Protein AF-A0A6A2XC43-F1 (afdb_monomer)

Radius of gyration: 17.04 Å; Cα contacts (8 Å, |Δi|>4): 51; chains: 1; bounding box: 36×38×42 Å

Foldseek 3Di:
DVVLVDDDDDDDADLVDGDPVQCVQPVVSDDDWDDDPNHIDHDPVRVLVVCCVVRVPPPPDDDPVPPPDDPPPDPPPPPPPPD

Organism: Hibiscus syriacus (NCBI:txid106335)

Structure (mmCIF, N/CA/C/O backbone):
data_AF-A0A6A2XC43-F1
#
_entry.id   AF-A0A6A2XC43-F1
#
loop_
_atom_site.group_PDB
_atom_site.id
_atom_site.type_symbol
_atom_site.label_atom_id
_atom_site.label_alt_id
_atom_site.label_comp_id
_atom_site.label_asym_id
_atom_site.label_entity_id
_atom_site.label_seq_id
_atom_site.pdbx_PDB_ins_code
_atom_site.Cartn_x
_atom_site.Cartn_y
_atom_site.Cartn_z
_atom_site.occupancy
_atom_site.B_iso_or_equiv
_atom_site.auth_seq_id
_atom_site.auth_comp_id
_atom_site.auth_asym_id
_atom_site.auth_atom_id
_atom_site.pdbx_PDB_model_num
ATOM 1 N N . MET A 1 1 ? 0.216 -3.610 -8.369 1.00 79.69 1 MET A N 1
ATOM 2 C CA . MET A 1 1 ? 0.133 -5.076 -8.180 1.00 79.69 1 MET A CA 1
ATOM 3 C C . MET A 1 1 ? -0.412 -5.744 -9.430 1.00 79.69 1 MET A C 1
ATOM 5 O O . MET A 1 1 ? 0.285 -6.586 -9.975 1.00 79.69 1 MET A O 1
ATOM 9 N N . GLU A 1 2 ? -1.581 -5.315 -9.916 1.00 84.06 2 GLU A N 1
ATOM 10 C CA . GLU A 1 2 ? -2.200 -5.813 -11.158 1.00 84.06 2 GLU A CA 1
ATOM 11 C C . GLU A 1 2 ? -1.272 -5.721 -12.377 1.00 84.06 2 GLU A C 1
ATOM 13 O O . GLU A 1 2 ? -1.018 -6.736 -13.008 1.00 84.06 2 GLU A O 1
ATOM 18 N N . GLU A 1 3 ? -0.657 -4.559 -12.630 1.00 81.81 3 GLU A N 1
ATOM 19 C CA . GLU A 1 3 ? 0.304 -4.373 -13.739 1.00 81.81 3 GLU A CA 1
ATOM 20 C C . GLU A 1 3 ? 1.502 -5.340 -13.682 1.00 81.81 3 GLU A C 1
ATOM 22 O O . GLU A 1 3 ? 2.015 -5.801 -14.701 1.00 81.81 3 GLU A O 1
ATOM 27 N N . LYS A 1 4 ? 1.937 -5.703 -12.469 1.00 80.62 4 LYS A N 1
ATOM 28 C CA . LYS A 1 4 ? 3.015 -6.680 -12.241 1.00 80.62 4 LYS A CA 1
ATOM 29 C C . LYS A 1 4 ? 2.503 -8.127 -12.208 1.00 80.62 4 LYS A C 1
ATOM 31 O O . LYS A 1 4 ? 3.302 -9.037 -12.029 1.00 80.62 4 LYS A O 1
ATOM 36 N N . HIS A 1 5 ? 1.193 -8.344 -12.337 1.00 83.94 5 HIS A N 1
ATOM 37 C CA . HIS A 1 5 ? 0.530 -9.645 -12.223 1.00 83.94 5 HIS A CA 1
ATOM 38 C C . HIS A 1 5 ? 0.867 -10.388 -10.918 1.00 83.94 5 HIS A C 1
ATOM 40 O O . HIS A 1 5 ? 0.960 -11.615 -10.883 1.00 83.94 5 HIS A O 1
ATOM 46 N N . LEU A 1 6 ? 1.064 -9.636 -9.831 1.00 85.25 6 LEU A N 1
ATOM 47 C CA . LEU A 1 6 ? 1.390 -10.201 -8.524 1.00 85.25 6 LEU A CA 1
ATOM 48 C C . LEU A 1 6 ? 0.108 -10.535 -7.758 1.00 85.25 6 LEU A C 1
ATOM 50 O O . LEU A 1 6 ? -0.796 -9.699 -7.730 1.00 85.25 6 LEU A O 1
ATOM 54 N N . PRO A 1 7 ? 0.025 -11.700 -7.093 1.00 88.00 7 PRO A N 1
ATOM 55 C CA . PRO A 1 7 ? -1.068 -11.981 -6.173 1.00 88.00 7 PRO A CA 1
ATOM 56 C C . PRO A 1 7 ? -0.973 -11.049 -4.959 1.00 88.00 7 PRO A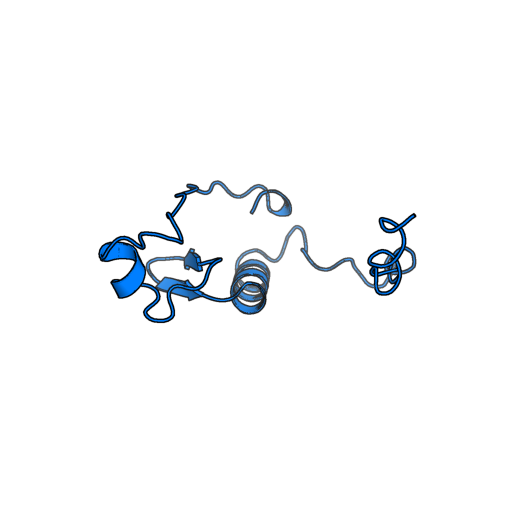 C 1
ATOM 58 O O . PRO A 1 7 ? 0.105 -10.847 -4.398 1.00 88.00 7 PRO A O 1
ATOM 61 N N . TYR A 1 8 ? -2.102 -10.481 -4.545 1.00 87.69 8 TYR A N 1
ATOM 62 C CA . TYR A 1 8 ? -2.193 -9.639 -3.357 1.00 87.69 8 TYR A CA 1
ATOM 63 C C . TYR A 1 8 ? -3.547 -9.818 -2.680 1.00 87.69 8 TYR A C 1
ATOM 65 O O . TYR A 1 8 ? -4.563 -10.026 -3.340 1.00 87.69 8 TYR A O 1
ATOM 73 N N . ASP A 1 9 ? -3.552 -9.670 -1.359 1.00 88.56 9 ASP A N 1
ATOM 74 C CA . ASP A 1 9 ? -4.779 -9.606 -0.578 1.00 88.56 9 ASP A CA 1
ATOM 75 C C . ASP A 1 9 ? -5.150 -8.145 -0.332 1.00 88.56 9 ASP A C 1
ATOM 77 O O . ASP A 1 9 ? -4.385 -7.380 0.263 1.00 88.56 9 ASP A O 1
ATOM 81 N N . MET A 1 10 ? -6.346 -7.750 -0.765 1.00 87.44 10 MET A N 1
ATOM 82 C CA . MET A 1 10 ? -6.886 -6.426 -0.474 1.00 87.44 10 MET A CA 1
ATOM 83 C C . MET A 1 10 ? -7.655 -6.460 0.848 1.00 87.44 10 MET A C 1
ATOM 85 O O . MET A 1 10 ? -8.601 -7.230 1.012 1.00 87.44 10 MET A O 1
ATOM 89 N N . ARG A 1 11 ? -7.284 -5.586 1.787 1.00 85.69 11 ARG A N 1
ATOM 90 C CA . ARG A 1 11 ? -8.089 -5.310 2.982 1.00 85.69 11 ARG A CA 1
ATOM 91 C C . ARG A 1 11 ? -8.562 -3.870 2.948 1.00 85.69 11 ARG A C 1
ATOM 93 O O . ARG A 1 11 ? -7.749 -2.951 2.956 1.00 85.69 11 ARG A O 1
ATOM 100 N N . LEU A 1 12 ? -9.877 -3.694 2.922 1.00 85.94 12 LEU A N 1
ATOM 101 C CA . LEU A 1 12 ? -10.493 -2.381 3.039 1.00 85.94 12 LEU A CA 1
ATOM 102 C C . LEU A 1 12 ? -10.487 -1.952 4.504 1.00 85.94 12 LEU A C 1
ATOM 104 O O . LEU A 1 12 ? -10.788 -2.742 5.400 1.00 85.94 12 LEU A O 1
ATOM 108 N N . VAL A 1 13 ? -10.129 -0.694 4.728 1.00 85.75 13 VAL A N 1
ATOM 109 C CA . VAL A 1 13 ? -10.103 -0.072 6.048 1.00 85.75 13 VAL A CA 1
ATOM 110 C C . VAL A 1 13 ? -11.087 1.085 6.034 1.00 85.75 13 VAL A C 1
ATOM 112 O O . VAL A 1 13 ? -11.057 1.912 5.125 1.00 85.75 13 VAL A O 1
ATOM 115 N N . ASP A 1 14 ? -11.959 1.137 7.038 1.00 86.19 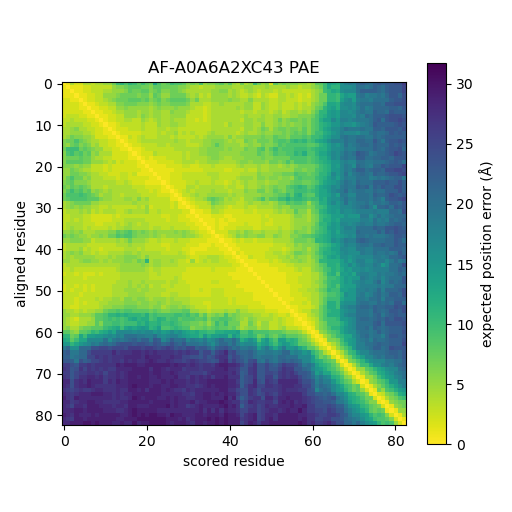14 ASP A N 1
ATOM 116 C CA . ASP A 1 14 ? -12.837 2.281 7.248 1.00 86.19 14 ASP A CA 1
ATOM 117 C C . ASP A 1 14 ? -11.997 3.487 7.705 1.00 86.19 14 ASP A C 1
ATOM 119 O O . ASP A 1 14 ? -11.293 3.434 8.714 1.00 86.19 14 ASP A O 1
ATOM 123 N N . LEU A 1 15 ? -12.040 4.575 6.932 1.00 84.31 15 LEU A N 1
ATOM 124 C CA . LEU A 1 15 ? -11.290 5.799 7.221 1.00 84.31 15 LEU A CA 1
ATOM 125 C C . LEU A 1 15 ? -11.974 6.679 8.277 1.00 84.31 15 LEU A C 1
ATOM 127 O O . LEU A 1 15 ? -11.289 7.489 8.906 1.00 84.31 15 LEU A O 1
ATOM 131 N N . ALA A 1 16 ? -13.288 6.525 8.472 1.00 86.88 16 ALA A N 1
ATOM 132 C CA . ALA A 1 16 ? -14.049 7.219 9.507 1.00 86.88 16 ALA A CA 1
ATOM 133 C C . ALA A 1 16 ? -13.880 6.534 10.870 1.00 86.88 16 ALA A C 1
ATOM 135 O O . ALA A 1 16 ? -13.755 7.214 11.889 1.00 86.88 16 ALA A O 1
ATOM 136 N N . ASN A 1 17 ? -13.822 5.199 10.883 1.00 87.50 17 ASN A N 1
ATOM 137 C CA . ASN A 1 17 ? -13.573 4.402 12.081 1.00 87.50 17 ASN A CA 1
ATOM 138 C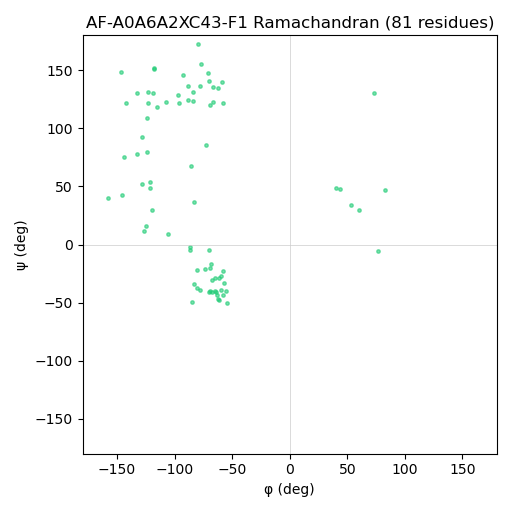 C . ASN A 1 17 ? -12.366 3.477 11.880 1.00 87.50 17 ASN A C 1
ATOM 140 O O . ASN A 1 17 ? -12.497 2.287 11.582 1.00 87.50 17 ASN A O 1
ATOM 144 N N . LYS A 1 18 ? -11.170 4.058 12.023 1.00 86.94 18 LYS A N 1
ATOM 145 C CA . LYS A 1 18 ? -9.911 3.346 11.796 1.00 86.94 18 LYS A CA 1
ATOM 146 C C . LYS A 1 18 ? -9.728 2.261 12.863 1.00 86.94 18 LYS A C 1
ATOM 148 O O . LYS A 1 18 ? -9.687 2.584 14.049 1.00 86.94 18 LYS A O 1
ATOM 153 N N . PRO A 1 19 ? -9.577 0.988 12.471 1.00 88.44 19 PRO A N 1
ATOM 154 C CA . PRO A 1 19 ? -9.398 -0.091 13.420 1.00 88.44 19 PRO A CA 1
ATOM 155 C C . PRO A 1 19 ? -8.013 -0.014 14.071 1.00 88.44 19 PRO A C 1
ATOM 157 O O . PRO A 1 19 ? -7.025 0.349 13.433 1.00 88.44 19 PRO A O 1
ATOM 160 N N . GLU A 1 20 ? -7.932 -0.436 15.331 1.00 88.50 20 GLU A N 1
ATOM 161 C CA . GLU A 1 20 ? -6.716 -0.344 16.150 1.00 88.50 20 GLU A CA 1
ATOM 162 C C . GLU A 1 20 ? -5.500 -1.027 15.499 1.00 88.50 20 GLU A C 1
ATOM 164 O O . GLU A 1 20 ? -4.401 -0.479 15.477 1.00 88.50 20 GLU A O 1
ATOM 169 N N . TRP A 1 21 ? -5.704 -2.193 14.876 1.00 86.94 21 TRP A N 1
ATOM 170 C CA . TRP A 1 21 ? -4.632 -2.922 14.189 1.00 86.94 21 TRP A CA 1
ATOM 171 C C . TRP A 1 21 ? -4.011 -2.121 13.034 1.00 86.94 21 TRP A C 1
ATOM 173 O O . TRP A 1 21 ? -2.837 -2.306 12.730 1.00 86.94 21 TRP A O 1
ATOM 183 N N . PHE A 1 22 ? -4.777 -1.232 12.392 1.00 88.00 22 PHE A N 1
ATOM 184 C CA . PHE A 1 22 ? -4.281 -0.391 11.304 1.00 88.00 22 PHE A CA 1
ATOM 185 C C . PHE A 1 22 ? -3.461 0.785 11.837 1.00 88.00 22 PHE A C 1
ATOM 187 O O . PHE A 1 22 ? -2.418 1.104 11.273 1.00 88.00 22 PHE A O 1
ATOM 194 N N . LEU A 1 23 ? -3.880 1.384 12.954 1.00 87.44 23 LEU A N 1
ATOM 195 C CA . LEU A 1 23 ? -3.139 2.470 13.603 1.00 87.44 23 LEU A CA 1
ATOM 196 C C . LEU A 1 23 ? -1.805 1.997 14.194 1.00 87.44 23 LEU A C 1
ATOM 198 O O . LEU A 1 23 ? -0.832 2.746 14.181 1.00 87.44 23 LEU A O 1
ATOM 202 N N . GLN A 1 24 ? -1.723 0.739 14.635 1.00 87.88 24 GLN A N 1
ATOM 203 C CA . GLN A 1 24 ? -0.454 0.125 15.048 1.00 87.88 24 GLN A CA 1
ATOM 204 C C . GLN A 1 24 ? 0.545 -0.016 13.890 1.00 87.88 24 GLN A C 1
ATOM 206 O O . GLN A 1 24 ? 1.754 0.003 14.111 1.00 87.88 24 GLN A O 1
ATOM 211 N N . ILE A 1 25 ? 0.047 -0.160 12.660 1.00 86.50 25 ILE A N 1
ATOM 212 C CA . ILE A 1 25 ? 0.860 -0.279 11.446 1.00 86.50 25 ILE A CA 1
ATOM 213 C C . ILE A 1 25 ? 1.246 1.098 10.904 1.00 86.50 25 ILE A C 1
ATOM 215 O O . ILE A 1 25 ? 2.404 1.343 10.573 1.00 86.50 25 ILE A O 1
ATOM 219 N N . SER A 1 26 ? 0.255 1.977 10.775 1.00 84.69 26 SER A N 1
ATOM 220 C CA . SER A 1 26 ? 0.383 3.328 10.241 1.00 84.69 26 SER A CA 1
ATOM 221 C C . SER A 1 26 ? -0.238 4.285 11.255 1.00 84.69 26 SER A C 1
ATOM 223 O O . SER A 1 26 ? -1.445 4.536 11.199 1.00 84.69 26 SER A O 1
ATOM 225 N N . PRO A 1 27 ? 0.564 4.833 12.189 1.00 83.69 27 PRO A N 1
ATOM 226 C CA . PRO A 1 27 ? 0.080 5.778 13.197 1.00 83.69 27 PRO A CA 1
ATOM 227 C C . PRO A 1 27 ? -0.523 7.041 12.578 1.00 83.69 27 PRO A C 1
ATOM 229 O O . PRO A 1 27 ? -1.421 7.657 13.144 1.00 83.69 27 PRO A O 1
ATOM 232 N N . GLU A 1 28 ? -0.066 7.406 11.377 1.00 82.81 28 GLU A N 1
ATOM 233 C CA . GLU A 1 28 ? -0.637 8.505 10.595 1.00 82.81 28 G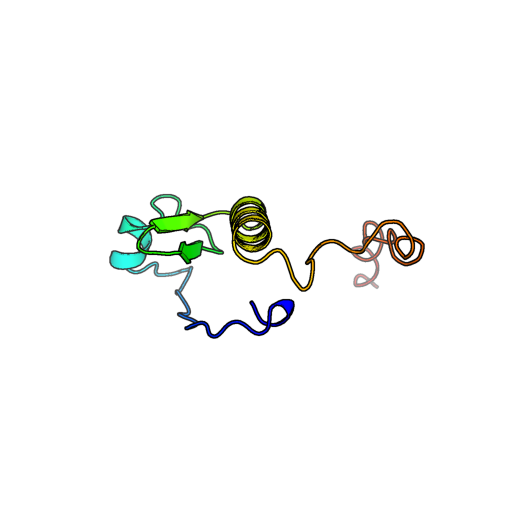LU A CA 1
ATOM 234 C C . GLU A 1 28 ? -2.044 8.178 10.070 1.00 82.81 28 GLU A C 1
ATOM 236 O O . GLU A 1 28 ? -2.815 9.070 9.706 1.00 82.81 28 GLU A O 1
ATOM 241 N N . GLY A 1 29 ? -2.391 6.890 10.009 1.00 81.69 29 GLY A N 1
ATOM 242 C CA . GLY A 1 29 ? -3.667 6.397 9.517 1.00 81.69 29 GLY A CA 1
ATOM 243 C C . GLY A 1 29 ? -3.921 6.796 8.065 1.00 81.69 29 GLY A C 1
ATOM 244 O O . GLY A 1 29 ? -5.076 7.036 7.702 1.00 81.69 29 GLY A O 1
ATOM 245 N N . LYS A 1 30 ? -2.853 6.943 7.276 1.00 81.75 30 LYS A N 1
ATOM 246 C CA . LYS A 1 30 ? -2.906 7.269 5.850 1.00 81.75 30 LYS A CA 1
ATOM 247 C C . LYS A 1 30 ? -2.897 5.993 5.023 1.00 81.75 30 LYS A C 1
ATOM 249 O O . LYS A 1 30 ? -2.262 5.009 5.392 1.00 81.75 30 LYS A O 1
ATOM 254 N N . VAL A 1 31 ? -3.607 6.043 3.906 1.00 87.75 31 VAL A N 1
ATOM 255 C CA . VAL A 1 31 ? -3.643 5.002 2.877 1.00 87.75 31 VAL A CA 1
ATOM 256 C C . VAL A 1 31 ? -3.096 5.589 1.571 1.00 87.75 31 VAL A C 1
ATOM 258 O O . VAL A 1 31 ? -3.244 6.795 1.365 1.00 87.75 31 VAL A O 1
ATOM 261 N N . PRO A 1 32 ? -2.503 4.780 0.677 1.00 88.38 32 PRO A N 1
ATOM 262 C CA . PRO A 1 32 ? -2.326 3.326 0.758 1.00 88.38 32 PRO A CA 1
ATOM 263 C C . PRO A 1 32 ? -1.193 2.881 1.702 1.00 88.38 32 PRO A C 1
ATOM 265 O O . PRO A 1 32 ? -0.244 3.619 1.948 1.00 88.38 32 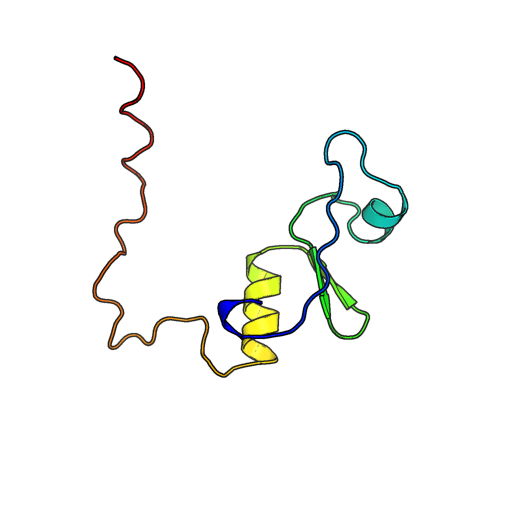PRO A O 1
ATOM 268 N N . VAL A 1 33 ? -1.297 1.645 2.205 1.00 88.88 33 VAL A N 1
ATOM 269 C CA . VAL A 1 33 ? -0.230 0.941 2.939 1.00 88.88 33 VAL A CA 1
ATOM 270 C C . VAL A 1 33 ? -0.121 -0.472 2.372 1.00 88.88 33 VAL A C 1
ATOM 272 O O . VAL A 1 33 ? -1.135 -1.161 2.247 1.00 88.88 33 VAL A O 1
ATOM 275 N N . ALA A 1 34 ? 1.090 -0.912 2.041 1.00 89.62 34 ALA A N 1
ATOM 276 C CA . ALA A 1 34 ? 1.357 -2.261 1.544 1.00 89.62 34 ALA A CA 1
ATOM 277 C C . ALA A 1 34 ? 2.287 -3.024 2.495 1.00 89.62 34 ALA A C 1
ATOM 279 O O . ALA A 1 34 ? 3.114 -2.430 3.184 1.00 89.62 34 ALA A O 1
ATOM 280 N N . LYS A 1 35 ? 2.157 -4.353 2.535 1.00 88.62 35 LYS A N 1
ATOM 281 C CA . LYS A 1 35 ? 3.037 -5.232 3.313 1.00 88.62 35 LYS A CA 1
ATOM 282 C C . LYS A 1 35 ? 3.957 -6.004 2.370 1.00 88.62 35 LYS A C 1
ATOM 284 O O . LYS A 1 35 ? 3.469 -6.744 1.518 1.00 88.62 35 LYS A O 1
ATOM 289 N N . PHE A 1 36 ? 5.266 -5.872 2.556 1.00 87.19 36 PHE A N 1
ATOM 290 C CA . PHE A 1 36 ? 6.294 -6.608 1.817 1.00 87.19 36 PHE 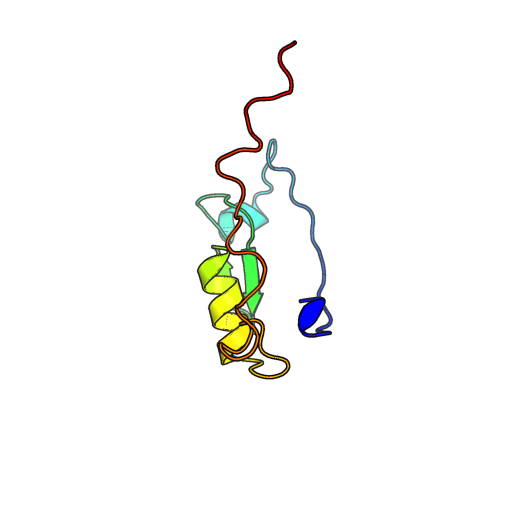A CA 1
ATOM 291 C C . PHE A 1 36 ? 7.178 -7.377 2.800 1.00 87.19 36 PHE A C 1
ATOM 293 O O . PHE A 1 36 ? 7.770 -6.756 3.674 1.00 87.19 36 PHE A O 1
ATOM 300 N N . ASP A 1 37 ? 7.271 -8.706 2.668 1.00 83.06 37 ASP A N 1
ATOM 301 C CA . ASP A 1 37 ? 8.144 -9.575 3.487 1.00 83.06 37 ASP A CA 1
ATOM 302 C C . ASP A 1 37 ? 8.120 -9.239 4.994 1.00 83.06 37 ASP A C 1
ATOM 304 O O . ASP A 1 37 ? 9.159 -9.078 5.624 1.00 83.06 37 ASP A O 1
ATOM 308 N N . GLU A 1 38 ? 6.927 -9.080 5.573 1.00 85.06 38 GLU A N 1
ATOM 309 C CA . GLU A 1 38 ? 6.712 -8.687 6.981 1.00 85.06 38 GLU A CA 1
ATOM 310 C C . GLU A 1 38 ? 6.915 -7.208 7.344 1.00 85.06 38 GLU A C 1
ATOM 312 O O . GLU A 1 38 ? 6.532 -6.794 8.441 1.00 85.06 38 GLU A O 1
ATOM 317 N N . LYS A 1 39 ? 7.380 -6.370 6.417 1.00 88.19 39 LYS A N 1
ATOM 318 C CA . LYS A 1 39 ? 7.496 -4.921 6.606 1.00 88.19 39 LYS A CA 1
ATOM 319 C C . LYS A 1 39 ? 6.302 -4.176 6.013 1.00 88.19 39 LYS A C 1
ATOM 321 O O . LYS A 1 39 ? 5.966 -4.337 4.841 1.00 88.19 39 LYS A O 1
ATOM 326 N N . TRP A 1 40 ? 5.691 -3.311 6.813 1.00 88.94 40 TRP A N 1
ATOM 327 C CA . TRP A 1 40 ? 4.674 -2.379 6.339 1.00 88.94 40 TRP A CA 1
ATOM 328 C C . TRP A 1 40 ? 5.324 -1.129 5.751 1.00 88.94 40 TRP A C 1
ATOM 330 O O . TRP A 1 40 ? 6.223 -0.542 6.355 1.00 88.94 40 TRP A O 1
ATOM 340 N N . VAL A 1 41 ? 4.874 -0.748 4.562 1.00 88.75 41 VAL A N 1
ATOM 341 C CA . VAL A 1 41 ? 5.370 0.392 3.797 1.00 88.75 41 VAL A CA 1
ATOM 342 C C . VAL A 1 41 ? 4.181 1.311 3.506 1.00 88.75 41 VAL A C 1
ATOM 344 O O . VAL A 1 41 ? 3.291 0.918 2.743 1.00 88.75 41 VAL A O 1
ATOM 347 N N . PRO A 1 42 ? 4.110 2.485 4.157 1.00 86.31 42 PRO A N 1
ATOM 348 C CA . PRO A 1 42 ? 3.166 3.536 3.798 1.00 86.31 42 PRO A CA 1
ATOM 349 C C . PRO A 1 42 ? 3.667 4.329 2.577 1.00 86.31 42 PRO A C 1
ATOM 351 O O . PRO A 1 42 ? 4.806 4.153 2.150 1.00 86.31 42 PRO A O 1
ATOM 354 N N . ASP A 1 43 ? 2.808 5.211 2.061 1.00 84.06 43 ASP A N 1
ATOM 355 C CA . ASP A 1 43 ? 3.029 6.127 0.929 1.00 84.06 43 ASP A CA 1
ATOM 356 C C . ASP A 1 43 ? 3.048 5.480 -0.462 1.00 84.06 43 ASP A C 1
ATOM 358 O O . ASP A 1 43 ? 3.763 4.518 -0.737 1.00 84.06 43 ASP A O 1
ATOM 362 N N . SER A 1 44 ? 2.274 6.057 -1.390 1.00 84.56 44 SER A N 1
ATOM 363 C CA . SER A 1 44 ? 2.137 5.544 -2.761 1.00 84.56 44 SER A CA 1
ATOM 364 C C . SER A 1 44 ? 3.471 5.468 -3.497 1.00 84.56 44 SER A C 1
ATOM 366 O O . SER A 1 44 ? 3.752 4.462 -4.149 1.00 84.56 44 SER A O 1
ATOM 368 N N . ASP A 1 45 ? 4.297 6.504 -3.363 1.00 86.44 45 ASP A N 1
ATOM 369 C CA . ASP A 1 45 ? 5.551 6.631 -4.106 1.00 86.44 45 ASP A CA 1
ATOM 370 C C . ASP A 1 45 ? 6.579 5.610 -3.610 1.00 86.44 45 ASP A C 1
ATOM 372 O O . ASP A 1 45 ? 7.234 4.936 -4.405 1.00 86.44 45 ASP A O 1
ATOM 376 N N . VAL A 1 46 ? 6.649 5.418 -2.289 1.00 86.88 46 VAL A N 1
ATOM 377 C CA . VAL A 1 46 ? 7.552 4.448 -1.657 1.00 86.88 46 VAL A CA 1
ATOM 378 C C . VAL A 1 46 ? 7.113 3.017 -1.969 1.00 86.88 46 VAL A C 1
ATOM 380 O O . VAL A 1 46 ? 7.955 2.166 -2.261 1.00 86.88 46 VAL A O 1
ATOM 383 N N . ILE A 1 47 ? 5.804 2.739 -1.968 1.00 88.69 47 ILE A N 1
ATOM 384 C CA . ILE A 1 47 ? 5.252 1.435 -2.367 1.00 88.69 47 ILE A CA 1
ATOM 385 C C . ILE A 1 47 ? 5.602 1.125 -3.827 1.00 88.69 47 ILE A C 1
ATOM 387 O O . ILE A 1 47 ? 6.066 0.021 -4.120 1.00 88.69 47 ILE A O 1
ATOM 391 N N . ALA A 1 48 ? 5.393 2.079 -4.738 1.00 87.38 48 ALA A N 1
ATOM 392 C CA . ALA A 1 48 ? 5.693 1.904 -6.157 1.00 87.38 48 ALA A CA 1
ATOM 393 C C . ALA A 1 48 ? 7.193 1.684 -6.395 1.00 87.38 48 ALA A C 1
ATOM 395 O O . ALA A 1 48 ? 7.567 0.768 -7.128 1.00 87.38 48 ALA A O 1
ATOM 396 N N . GLN A 1 49 ? 8.048 2.458 -5.723 1.00 87.44 49 GLN A N 1
ATOM 397 C CA . GLN A 1 49 ? 9.497 2.284 -5.792 1.00 87.44 49 GLN A CA 1
ATOM 398 C C . GLN A 1 49 ? 9.932 0.916 -5.251 1.00 87.44 49 GLN A C 1
ATOM 400 O O . GLN A 1 49 ? 10.680 0.205 -5.915 1.00 87.44 49 GLN A O 1
ATOM 405 N N . THR A 1 50 ? 9.416 0.507 -4.088 1.00 89.69 50 THR A N 1
ATOM 406 C CA . THR A 1 50 ? 9.715 -0.809 -3.494 1.00 89.69 50 THR A CA 1
ATOM 407 C C . THR A 1 50 ? 9.296 -1.946 -4.432 1.00 89.69 50 THR A C 1
ATOM 409 O O . THR A 1 50 ? 10.004 -2.946 -4.568 1.00 89.69 50 THR A O 1
ATOM 412 N N . LEU A 1 51 ? 8.152 -1.801 -5.109 1.00 87.75 51 LEU A N 1
ATOM 413 C CA . LEU A 1 51 ? 7.697 -2.754 -6.122 1.00 87.75 51 LEU A CA 1
ATOM 414 C C . LEU A 1 51 ? 8.628 -2.813 -7.331 1.00 87.75 51 LEU A C 1
ATOM 416 O O . LEU A 1 51 ? 8.876 -3.907 -7.829 1.00 87.75 51 LEU A O 1
ATOM 420 N N . GLU A 1 52 ? 9.128 -1.671 -7.798 1.00 88.06 52 GLU A N 1
ATOM 421 C CA . GLU A 1 52 ? 10.056 -1.606 -8.928 1.00 88.06 52 GLU A CA 1
ATOM 422 C C . GLU A 1 52 ? 11.417 -2.224 -8.581 1.00 88.06 52 GLU A C 1
ATOM 424 O O . GLU A 1 52 ? 11.968 -2.984 -9.374 1.00 88.06 52 GLU A O 1
ATOM 429 N N . GLU A 1 53 ? 11.924 -1.977 -7.371 1.00 88.50 53 GLU A N 1
ATOM 430 C CA . GLU A 1 53 ? 13.175 -2.564 -6.878 1.00 88.50 53 GLU A CA 1
ATOM 431 C C . GLU A 1 53 ? 13.074 -4.089 -6.717 1.00 88.50 53 GLU A C 1
ATOM 433 O O . GLU A 1 53 ? 14.013 -4.814 -7.052 1.00 88.50 53 GLU A O 1
ATOM 438 N N . LYS A 1 54 ? 11.935 -4.593 -6.222 1.00 87.69 54 LYS A N 1
ATOM 439 C CA . LYS A 1 54 ? 11.738 -6.027 -5.966 1.00 87.69 54 LYS A CA 1
ATOM 440 C C . LYS A 1 54 ? 11.315 -6.815 -7.209 1.00 87.69 54 LYS A C 1
ATOM 442 O O . LYS A 1 54 ? 11.689 -7.978 -7.354 1.00 87.69 54 LYS A O 1
ATOM 447 N N . TYR A 1 55 ? 10.538 -6.197 -8.095 1.00 88.00 55 TYR A N 1
ATOM 448 C CA . TYR A 1 55 ? 9.990 -6.811 -9.303 1.00 88.00 55 TYR A CA 1
ATOM 449 C C . TYR A 1 55 ? 10.217 -5.880 -10.500 1.00 88.00 55 TYR A C 1
ATOM 451 O O . TYR A 1 55 ? 9.287 -5.203 -10.931 1.00 88.00 55 TYR A O 1
ATOM 459 N N . PRO A 1 56 ? 11.430 -5.824 -11.070 1.00 84.81 56 PRO A N 1
ATOM 460 C CA . PRO A 1 56 ? 11.750 -4.870 -12.135 1.00 84.81 56 PRO A CA 1
ATOM 461 C C . PRO A 1 56 ? 11.031 -5.154 -13.466 1.00 84.81 56 PRO A C 1
ATOM 463 O O . PRO A 1 56 ? 10.935 -4.268 -14.307 1.00 84.81 56 PRO A O 1
ATOM 466 N N . ASP A 1 57 ? 10.490 -6.360 -13.664 1.00 82.31 57 ASP A N 1
ATOM 467 C CA . ASP A 1 57 ? 9.817 -6.770 -14.900 1.00 82.31 57 ASP A CA 1
ATOM 468 C C . ASP A 1 57 ? 8.377 -7.245 -14.620 1.00 82.31 57 ASP A C 1
ATOM 470 O O . ASP A 1 57 ? 8.184 -8.055 -13.707 1.00 82.31 57 ASP A O 1
ATOM 474 N N . PRO A 1 58 ? 7.358 -6.765 -15.362 1.00 82.12 58 PRO A N 1
ATOM 475 C CA . PRO A 1 58 ? 7.410 -5.678 -16.349 1.00 82.12 58 PRO A CA 1
ATOM 476 C C . PRO A 1 58 ? 7.610 -4.311 -15.675 1.00 82.12 58 PRO A C 1
ATOM 478 O O . PRO A 1 58 ? 7.005 -4.082 -14.631 1.00 82.12 58 PRO A O 1
ATOM 481 N N . PRO A 1 59 ? 8.409 -3.377 -16.223 1.00 80.62 59 PRO A N 1
ATOM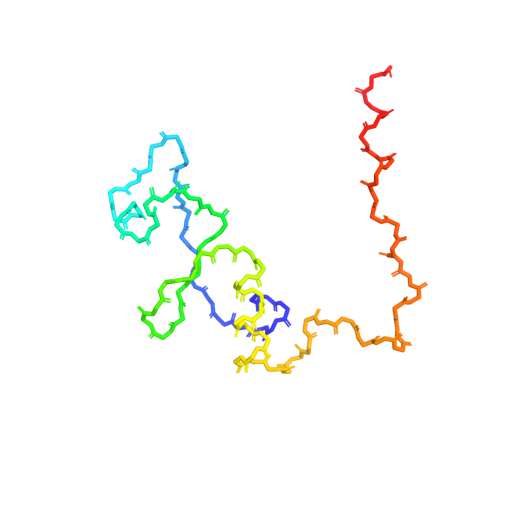 482 C CA . PRO A 1 59 ? 8.673 -2.087 -15.577 1.00 80.62 59 PRO A CA 1
ATOM 483 C C . PRO A 1 59 ? 7.383 -1.272 -15.413 1.00 80.62 59 PRO A C 1
ATOM 485 O O . PRO A 1 59 ? 6.597 -1.164 -16.356 1.00 80.62 59 PRO A O 1
ATOM 488 N N . LEU A 1 60 ? 7.165 -0.681 -14.228 1.00 76.31 60 LEU A N 1
ATOM 489 C CA . LEU A 1 60 ? 6.027 0.239 -14.018 1.00 76.31 60 LEU A CA 1
ATOM 490 C C . LEU A 1 60 ? 6.265 1.587 -14.692 1.00 76.31 60 LEU A C 1
ATOM 492 O O . LEU A 1 60 ? 5.329 2.336 -14.962 1.00 76.31 60 LEU A O 1
ATOM 496 N N . VAL A 1 61 ? 7.531 1.900 -14.958 1.00 70.00 61 VAL A N 1
ATOM 497 C CA . VAL A 1 61 ? 7.926 3.122 -15.639 1.00 70.00 61 VAL A CA 1
ATOM 498 C C . VAL A 1 61 ? 7.821 2.898 -17.140 1.00 70.00 61 VAL A C 1
ATOM 500 O O . VAL A 1 61 ? 8.469 2.012 -17.701 1.00 70.00 61 VAL A O 1
ATOM 503 N N . THR A 1 62 ? 7.039 3.733 -17.820 1.00 61.91 62 THR A N 1
ATOM 504 C CA . THR A 1 62 ? 7.024 3.745 -19.283 1.00 61.91 62 THR A CA 1
ATOM 505 C C . THR A 1 62 ? 8.442 4.025 -19.787 1.00 61.91 62 THR A C 1
ATOM 507 O O . THR A 1 62 ? 9.005 5.071 -19.449 1.00 61.91 62 THR A O 1
ATOM 510 N N . PRO A 1 63 ? 9.052 3.139 -20.597 1.00 58.00 63 PRO A N 1
ATOM 511 C CA . PRO A 1 63 ? 10.382 3.394 -21.121 1.00 58.00 63 PRO A CA 1
ATOM 512 C C . PRO A 1 63 ? 10.365 4.698 -21.934 1.00 58.00 63 PRO A C 1
ATOM 514 O O . PRO A 1 63 ? 9.430 4.922 -22.710 1.00 58.00 63 PRO A O 1
ATOM 517 N N . PRO A 1 64 ? 11.402 5.549 -21.830 1.00 58.34 64 PRO A N 1
ATOM 518 C CA . PRO A 1 64 ? 11.403 6.894 -22.414 1.00 58.34 64 PRO A CA 1
ATOM 519 C C . PRO A 1 64 ? 11.175 6.905 -23.936 1.00 58.34 64 PRO A C 1
ATOM 521 O O . PRO A 1 64 ? 10.662 7.876 -24.480 1.00 58.34 64 PRO A O 1
ATOM 524 N N . LYS A 1 65 ? 11.455 5.793 -24.634 1.00 47.47 65 LYS A N 1
ATOM 525 C CA . LYS A 1 65 ? 11.180 5.617 -26.074 1.00 47.47 65 LYS A CA 1
ATOM 526 C C . LYS A 1 65 ? 9.685 5.500 -26.436 1.00 47.47 65 LYS A C 1
ATOM 528 O O . LYS A 1 65 ? 9.368 5.440 -27.620 1.00 47.47 65 LYS A O 1
ATOM 533 N N . LYS A 1 66 ? 8.778 5.472 -25.451 1.00 48.53 66 LYS A N 1
ATOM 534 C CA . LYS A 1 66 ? 7.311 5.536 -25.614 1.00 48.53 66 LYS A CA 1
ATOM 535 C C . LYS A 1 66 ? 6.662 6.647 -24.770 1.00 48.53 66 LYS A C 1
ATOM 537 O O . LYS A 1 66 ? 5.443 6.692 -24.666 1.00 48.53 66 LYS A O 1
ATOM 542 N N . ALA A 1 67 ? 7.447 7.559 -24.191 1.00 47.59 67 ALA A N 1
ATOM 543 C CA . ALA A 1 67 ? 6.945 8.654 -23.356 1.00 47.59 67 ALA A CA 1
ATOM 544 C C . ALA A 1 67 ? 6.471 9.875 -24.178 1.00 47.59 67 ALA A C 1
ATOM 546 O O . ALA A 1 67 ? 6.688 11.017 -23.781 1.00 47.59 67 ALA A O 1
ATOM 547 N N . SER A 1 68 ? 5.858 9.653 -25.346 1.00 49.31 68 SER A N 1
ATOM 548 C CA . SER A 1 68 ? 5.368 10.720 -26.232 1.00 49.31 68 SER A CA 1
ATOM 549 C C . SER A 1 68 ? 3.849 10.901 -26.234 1.00 49.31 68 SER A C 1
ATOM 551 O O . SER A 1 68 ? 3.345 11.680 -27.037 1.00 49.31 68 SER A O 1
ATOM 553 N N . VAL A 1 69 ? 3.093 10.252 -25.342 1.00 51.91 69 VAL A N 1
ATOM 554 C CA . VAL A 1 69 ? 1.646 10.492 -25.237 1.00 51.91 69 VAL A CA 1
ATOM 555 C C . VAL A 1 69 ? 1.217 10.458 -23.764 1.00 51.91 69 VAL A C 1
ATOM 557 O O . VAL A 1 69 ? 1.419 9.459 -23.085 1.00 51.91 69 VAL A O 1
ATOM 560 N N . TYR A 1 70 ? 0.626 11.568 -23.308 1.00 43.25 70 TYR A N 1
ATOM 561 C CA . TYR A 1 70 ? 0.012 11.820 -21.993 1.00 43.25 70 TYR A CA 1
ATOM 562 C C . TYR A 1 70 ? 0.914 12.232 -20.812 1.00 43.25 70 TYR A C 1
ATOM 564 O O . TYR A 1 70 ? 0.670 11.853 -19.674 1.00 43.25 70 TYR A O 1
ATOM 572 N N . VAL A 1 71 ? 1.816 13.199 -21.021 1.00 40.72 71 VAL A N 1
ATOM 573 C CA . VAL A 1 71 ? 1.864 14.345 -20.083 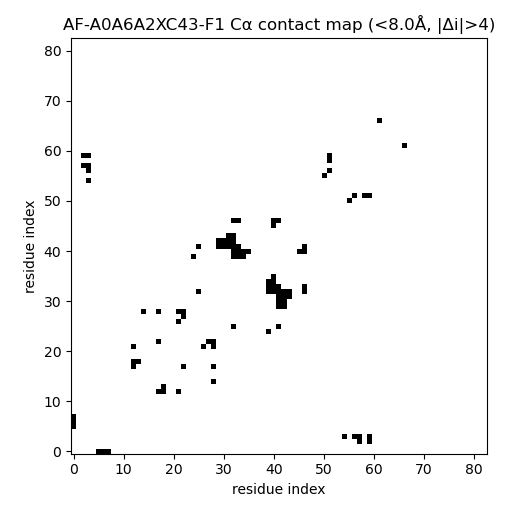1.00 40.72 71 VAL A CA 1
ATOM 574 C C . VAL A 1 71 ? 0.838 15.366 -20.579 1.00 40.72 71 VAL A C 1
ATOM 576 O O . VAL A 1 71 ? 1.153 16.418 -21.115 1.00 40.72 71 VAL A O 1
ATOM 579 N N . PHE A 1 72 ? -0.428 14.976 -20.479 1.00 35.62 72 PHE A N 1
ATOM 580 C CA . PHE A 1 72 ? -1.559 15.892 -20.387 1.00 35.62 72 PHE A CA 1
ATOM 581 C C . PHE A 1 72 ? -2.245 15.524 -19.072 1.00 35.62 72 PHE A C 1
ATOM 583 O O . PHE A 1 72 ? -3.401 15.116 -19.029 1.00 35.62 72 PHE A O 1
ATOM 590 N N . VAL A 1 73 ? -1.465 15.520 -17.984 1.00 34.88 73 VAL A N 1
ATOM 591 C CA . VAL A 1 73 ? -2.008 15.346 -16.639 1.00 34.88 73 VAL A CA 1
ATOM 592 C C . VAL A 1 73 ? -2.718 16.649 -16.304 1.00 34.88 73 VAL A C 1
ATOM 594 O O . VAL A 1 73 ? -2.106 17.579 -15.800 1.00 34.88 73 VAL A O 1
ATOM 597 N N . ILE A 1 74 ? -3.979 16.737 -16.731 1.00 41.84 74 ILE A N 1
ATOM 598 C CA . ILE A 1 74 ? -5.134 17.061 -15.889 1.00 41.84 74 ILE A CA 1
ATOM 599 C C . ILE A 1 74 ? -4.862 18.158 -14.837 1.00 41.84 74 ILE A C 1
ATOM 601 O O . ILE A 1 74 ? -5.212 18.016 -13.671 1.00 41.84 74 ILE A O 1
ATOM 605 N N . THR A 1 75 ? -4.262 19.282 -15.229 1.00 42.59 75 THR A N 1
ATOM 606 C CA . THR A 1 75 ? -4.443 20.545 -14.495 1.00 42.59 75 THR A CA 1
ATOM 607 C C . THR A 1 75 ? -5.678 21.302 -14.980 1.00 42.59 75 THR A C 1
ATOM 609 O O . THR A 1 75 ? -6.019 22.314 -14.387 1.00 42.59 75 THR A O 1
ATOM 612 N N . ASP A 1 76 ? -6.365 20.810 -16.020 1.00 48.28 76 ASP A N 1
ATOM 613 C CA . ASP A 1 76 ? -7.431 21.549 -16.716 1.00 48.28 76 ASP A CA 1
ATOM 614 C C . ASP A 1 76 ? -8.778 20.808 -16.801 1.00 48.28 76 ASP A C 1
ATOM 616 O O . ASP A 1 76 ? -9.646 21.163 -17.584 1.00 48.28 76 ASP A O 1
ATOM 620 N N . LEU A 1 77 ? -8.984 19.753 -16.003 1.00 50.88 77 LEU A N 1
ATOM 621 C CA . LEU A 1 77 ? -10.291 19.072 -15.924 1.00 50.88 77 LEU A CA 1
ATOM 622 C C . LEU A 1 77 ? -10.898 19.111 -14.519 1.00 50.88 77 LEU A C 1
ATOM 624 O O . LEU A 1 77 ? -11.668 18.243 -14.122 1.00 50.88 77 LEU A O 1
ATOM 628 N N . CYS A 1 78 ? -10.562 20.169 -13.783 1.00 45.53 78 CYS A N 1
ATOM 629 C CA . CYS A 1 78 ? -11.266 20.587 -12.579 1.00 45.53 78 CYS A CA 1
ATOM 630 C C . CYS A 1 78 ? -11.786 22.022 -12.762 1.00 45.53 78 CYS A C 1
ATOM 632 O O . CYS A 1 78 ? -11.542 22.873 -11.917 1.00 45.53 78 CYS A O 1
ATOM 634 N N . LEU A 1 79 ? -12.445 22.322 -13.890 1.00 48.91 79 LEU A N 1
ATOM 635 C CA . LEU A 1 79 ? -13.243 23.546 -14.014 1.00 48.91 79 LEU A CA 1
ATOM 636 C C . LEU A 1 79 ? -14.332 23.495 -15.103 1.00 48.91 79 LEU A C 1
ATOM 638 O O . LEU A 1 79 ? -14.537 24.492 -15.761 1.00 48.91 79 LEU A O 1
ATOM 642 N N . ASP A 1 80 ? -15.056 22.386 -15.298 1.00 46.94 80 ASP A N 1
ATOM 643 C CA . ASP A 1 80 ? -16.251 22.386 -16.178 1.00 46.94 80 ASP A CA 1
ATOM 644 C C . ASP A 1 80 ? -17.365 21.438 -15.683 1.00 46.94 80 ASP A C 1
ATOM 646 O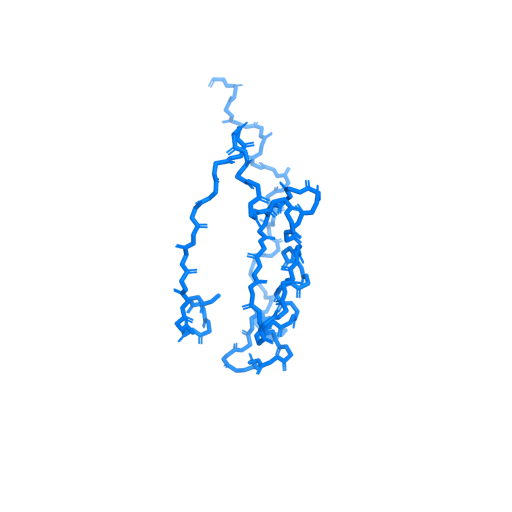 O . ASP A 1 80 ? -18.017 20.725 -16.441 1.00 46.94 80 ASP A O 1
ATOM 650 N N . VAL A 1 81 ? -17.616 21.440 -14.368 1.00 46.91 81 VAL A N 1
ATOM 651 C CA . VAL A 1 81 ? -18.920 21.032 -13.800 1.00 46.91 81 VAL A CA 1
ATOM 652 C C . VAL A 1 81 ? -19.410 22.128 -12.851 1.00 46.91 81 VAL A C 1
ATOM 654 O O . VAL A 1 81 ? -19.703 21.887 -11.685 1.00 46.91 81 VAL A O 1
ATOM 657 N N . ILE A 1 82 ? -19.437 23.367 -13.347 1.00 48.06 82 ILE A N 1
ATOM 658 C CA . ILE A 1 82 ? -20.311 24.444 -12.859 1.00 48.06 82 ILE A CA 1
ATOM 659 C C . ILE A 1 82 ? -20.729 25.272 -14.084 1.00 48.06 82 ILE A C 1
ATOM 661 O O . ILE A 1 82 ? -20.203 26.359 -14.308 1.00 48.06 82 ILE A O 1
ATOM 665 N N . ASN A 1 83 ? -21.643 24.733 -14.894 1.00 41.91 83 ASN A N 1
ATOM 666 C CA . ASN A 1 83 ? -22.738 25.483 -15.524 1.00 41.91 83 ASN A CA 1
ATOM 667 C C . ASN A 1 83 ? -23.813 24.510 -16.021 1.00 41.91 83 ASN A C 1
ATOM 669 O O . ASN A 1 83 ? -23.458 23.612 -16.816 1.00 41.91 83 ASN A O 1
#

InterPro domains:
  IPR004045 Glutathione S-transferase, N-terminal [PF13417] (2-59)
  IPR004045 Glutathione S-transferase, N-terminal [PS50404] (1-59)
  IPR036249 Thioredoxin-like superfamily [SSF52833] (1-58)
  IPR044627 Dehydroascorbate reductases DHAR1/2/3/4 [PTHR44420] (1-69)

Nearest PDB structures (foldseek):
  5elg-assembly1_A  TM=9.404E-01  e=4.565E-07  Arabidopsis thaliana
  5lol-assembly1_A  TM=8.254E-01  e=3.341E-06  Arabidopsis thaliana
  4hoj-assembly1_A-2  TM=8.591E-01  e=2.602E-03  Neisseria gonorrhoeae
  4qq7-assembly1_A  TM=8.278E-01  e=5.536E-03  Burkholderia cenocepacia J2315
  7dy6-assembly1_I  TM=7.926E-01  e=1.351E-02  Escherichia coli K-12

Mean predicted aligned error: 11.46 Å

Solvent-accessible surface area (backbone atoms only — not comparable to full-atom values): 5805 Å² total; per-residue (Å²): 92,72,88,58,70,49,91,78,85,89,79,90,73,52,84,91,64,66,53,70,76,52,38,76,74,32,77,84,67,64,80,55,66,47,77,53,98,91,42,78,38,59,47,64,68,56,42,52,49,54,45,41,74,76,44,56,69,63,60,88,64,77,55,76,94,67,68,82,74,75,94,69,75,74,85,79,77,86,77,83,89,84,130

Secondary structure (DSSP, 8-state):
-TTTT---------SSS--HHHHHH-TT--S-EEEETTEEEESHHHHHHHHHHH--SS-SSPPGGGTTS----SSSSSSSS--

Sequence (83 aa):
MEEKHLPYDMRLVDLANKPEWFLQISPEGKVPVAKFDEKWVPDSDVIAQTLEEKYPDPPLVTPPKKASVYVFVITDLCLDVIN

pLDDT: mean 75.49, std 17.54, range [34.88, 89.69]